Protein AF-A0A4D8Q760-F1 (afdb_monomer_lite)

Secondary structure (DSSP, 8-state):
------TT-GGGGHHHHT--HHHHHHHHHHH-HHHHHHHHHHHHTT--HHHHHHHTT-----PPPS-------S--------------------------

Foldseek 3Di:
DDPPPPPPPVVVCPVVVPDDPVRVLVVVQVPDPVLVVLCVVCVVVVHPPCVSQVVSVHDDPPPPPPPPDPPPDPPPPDDDDDDDDDDDDDDDDDDDDDDD

Radius of gyration: 31.52 Å; chains: 1; bounding box: 36×85×73 Å

Sequence (100 aa):
MTNTRDWRSAAVYADAASLPVAGWAWEFLRRNPEYRAATRAAAQRSADHGAVGRRWGLSFRRGSGSLRPRHGDLLDTGPAAGPGAAGPGFHAADPRDSGR

Organism: Azospirillum brasilense (NCBI:txid192)

pLDDT: mean 70.37, std 20.53, range [35.97, 95.44]

Structure (mmCIF, N/CA/C/O backbone):
data_AF-A0A4D8Q760-F1
#
_entry.id   AF-A0A4D8Q760-F1
#
loop_
_atom_site.group_PDB
_atom_site.id
_atom_site.type_symbol
_atom_site.label_atom_id
_atom_site.label_alt_id
_atom_site.label_comp_id
_atom_site.label_asym_id
_atom_site.label_entity_id
_atom_site.label_seq_id
_atom_site.pdbx_PDB_ins_code
_atom_site.Cartn_x
_atom_site.Cartn_y
_atom_site.Cartn_z
_atom_site.occupancy
_atom_site.B_iso_or_equiv
_atom_site.auth_seq_id
_atom_site.auth_comp_id
_atom_site.auth_asym_id
_atom_site.auth_atom_id
_atom_site.pdbx_PDB_model_num
ATOM 1 N N . MET A 1 1 ? 14.428 18.698 30.743 1.00 42.38 1 MET A N 1
ATOM 2 C CA . MET A 1 1 ? 13.054 18.155 30.828 1.00 42.38 1 MET A CA 1
ATOM 3 C C . MET A 1 1 ? 12.803 17.333 29.572 1.00 42.38 1 MET A C 1
ATOM 5 O O . MET A 1 1 ? 12.640 17.907 28.504 1.00 42.38 1 MET A O 1
ATOM 9 N N . THR A 1 2 ? 12.902 16.006 29.649 1.00 59.62 2 THR A N 1
ATOM 10 C CA . THR A 1 2 ? 12.705 15.122 28.491 1.00 59.62 2 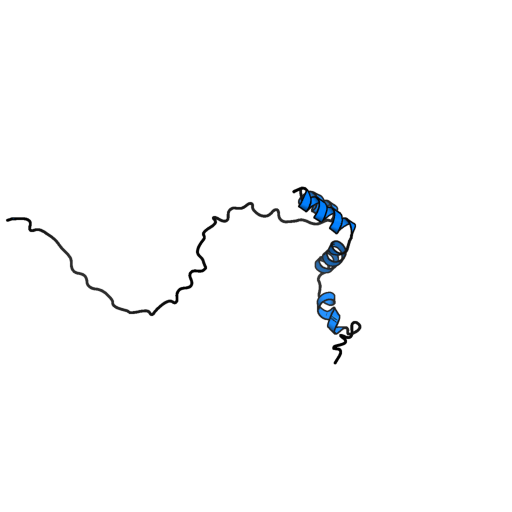THR A CA 1
ATOM 11 C C . THR A 1 2 ? 11.214 14.994 28.208 1.00 59.62 2 THR A C 1
ATOM 13 O O . THR A 1 2 ? 10.469 14.423 29.000 1.00 59.62 2 THR A O 1
ATOM 16 N N . ASN A 1 3 ? 10.774 15.573 27.091 1.00 65.75 3 ASN A N 1
ATOM 17 C CA . ASN A 1 3 ? 9.428 15.414 26.549 1.00 65.75 3 ASN A CA 1
ATOM 18 C C . ASN A 1 3 ? 9.300 13.984 25.991 1.00 65.75 3 ASN A C 1
ATOM 20 O O . ASN A 1 3 ? 9.430 13.745 24.791 1.00 65.75 3 ASN A O 1
ATOM 24 N N . THR A 1 4 ? 9.185 13.006 26.891 1.00 75.12 4 THR A N 1
ATOM 25 C CA . THR A 1 4 ? 9.059 11.595 26.530 1.00 75.12 4 THR A CA 1
ATOM 26 C C . THR A 1 4 ? 7.639 11.375 26.034 1.00 75.12 4 THR A C 1
ATOM 28 O O . THR A 1 4 ? 6.710 11.211 26.821 1.00 75.12 4 THR A O 1
ATOM 31 N N . ARG A 1 5 ? 7.456 11.431 24.714 1.00 75.75 5 ARG A N 1
ATOM 32 C CA . ARG A 1 5 ? 6.177 11.112 24.077 1.00 75.75 5 ARG A CA 1
ATOM 33 C C . ARG A 1 5 ? 5.844 9.655 24.395 1.00 75.75 5 ARG A C 1
ATOM 35 O O . ARG A 1 5 ? 6.595 8.759 24.006 1.00 75.75 5 ARG A O 1
ATOM 42 N N . ASP A 1 6 ? 4.754 9.422 25.118 1.00 83.69 6 ASP A N 1
ATOM 43 C CA . ASP A 1 6 ? 4.300 8.067 25.419 1.00 83.69 6 ASP A CA 1
ATOM 44 C C . ASP A 1 6 ? 3.794 7.400 24.136 1.00 83.69 6 ASP A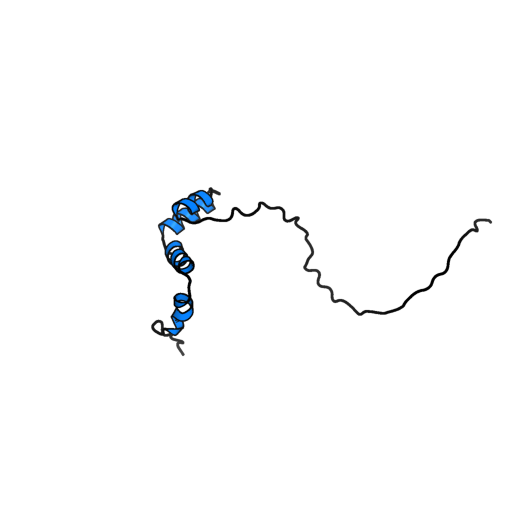 C 1
ATOM 46 O O . ASP A 1 6 ? 2.676 7.632 23.681 1.00 83.69 6 ASP A O 1
ATOM 50 N N . TRP A 1 7 ? 4.646 6.574 23.536 1.00 86.25 7 TRP A N 1
ATOM 51 C CA . TRP A 1 7 ? 4.364 5.852 22.298 1.00 86.25 7 TRP A CA 1
ATOM 52 C C . TRP A 1 7 ? 3.262 4.795 22.446 1.00 86.25 7 TRP A C 1
ATOM 54 O O . TRP A 1 7 ? 2.814 4.265 21.429 1.00 86.25 7 TRP A O 1
ATOM 64 N N . ARG A 1 8 ? 2.836 4.470 23.677 1.00 84.31 8 ARG A N 1
ATOM 65 C CA . ARG A 1 8 ? 1.697 3.579 23.943 1.00 84.31 8 ARG A CA 1
ATOM 66 C C . ARG A 1 8 ? 0.371 4.319 24.059 1.00 84.31 8 ARG A C 1
ATOM 68 O O . ARG A 1 8 ? -0.674 3.671 24.055 1.00 84.31 8 ARG A O 1
ATOM 75 N N . SER A 1 9 ? 0.389 5.646 24.144 1.00 87.50 9 SER A N 1
ATOM 76 C CA . SER A 1 9 ? -0.841 6.424 24.187 1.00 87.50 9 S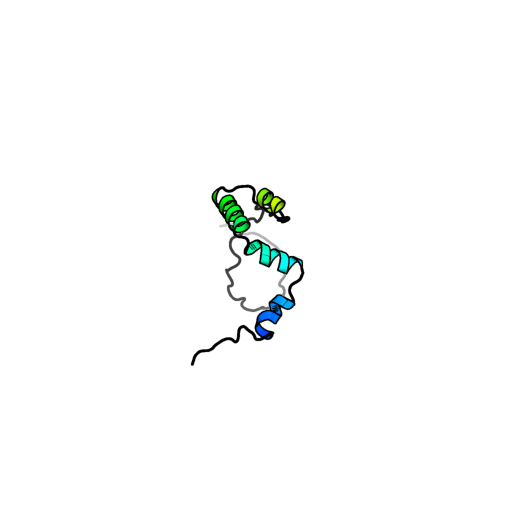ER A CA 1
ATOM 77 C C . SER A 1 9 ? -1.626 6.235 22.890 1.00 87.50 9 SER A C 1
ATOM 79 O O . SER A 1 9 ? -1.126 6.507 21.799 1.00 87.50 9 SER A O 1
ATOM 81 N N . ALA A 1 10 ? -2.884 5.804 23.006 1.00 85.06 10 ALA A N 1
ATOM 82 C CA . ALA A 1 10 ? -3.773 5.620 21.859 1.00 85.06 10 ALA A CA 1
ATOM 83 C C . ALA A 1 10 ? -3.948 6.916 21.047 1.00 85.06 10 ALA A C 1
ATOM 85 O O . ALA A 1 10 ? -4.083 6.866 19.826 1.00 85.06 10 ALA A O 1
ATOM 86 N N . ALA A 1 11 ? -3.858 8.078 21.705 1.00 86.69 11 ALA A N 1
ATOM 87 C CA . ALA A 1 11 ? -3.920 9.385 21.055 1.00 86.69 11 ALA A CA 1
ATOM 88 C C . ALA A 1 11 ? -2.801 9.589 20.017 1.00 86.69 11 ALA A C 1
ATOM 90 O O . ALA A 1 11 ? -2.990 10.324 19.054 1.00 86.69 11 ALA A O 1
ATOM 91 N N . VAL A 1 12 ? -1.659 8.906 20.164 1.00 86.94 12 VAL A N 1
ATOM 92 C CA . VAL A 1 12 ? -0.548 8.958 19.197 1.00 86.94 12 VAL A CA 1
ATOM 93 C C . VAL A 1 12 ? -0.899 8.252 17.882 1.00 86.94 12 VAL A C 1
ATOM 95 O O . VAL A 1 12 ? -0.323 8.576 16.848 1.00 86.94 12 VAL A O 1
ATOM 98 N N . TYR A 1 13 ? -1.866 7.330 17.896 1.00 85.25 13 TYR A N 1
ATOM 99 C CA . TYR A 1 13 ? -2.305 6.575 16.718 1.00 85.25 13 TYR A CA 1
ATOM 100 C C . TYR A 1 13 ? -3.695 6.972 16.217 1.00 85.25 13 TYR A C 1
ATOM 102 O O . TYR A 1 13 ? -4.201 6.313 15.310 1.00 85.25 13 TYR A O 1
ATOM 110 N N . ALA A 1 14 ? -4.315 8.022 16.767 1.00 89.25 14 ALA A N 1
ATOM 111 C CA . ALA A 1 14 ? -5.657 8.449 16.366 1.00 89.25 14 ALA A CA 1
ATOM 112 C C . ALA A 1 14 ? -5.754 8.679 14.845 1.00 89.25 14 ALA A C 1
ATOM 114 O O . ALA A 1 14 ? -6.668 8.170 14.195 1.00 89.25 14 ALA A O 1
ATOM 115 N N . ASP A 1 15 ? -4.743 9.331 14.265 1.00 84.00 15 ASP A N 1
ATOM 116 C CA . ASP A 1 15 ? -4.667 9.577 12.823 1.00 84.00 15 ASP A CA 1
ATOM 117 C C . ASP A 1 15 ? -4.588 8.267 12.030 1.00 84.00 15 ASP A C 1
ATOM 119 O O . ASP A 1 15 ? -5.305 8.084 11.048 1.00 84.00 15 ASP A O 1
ATOM 123 N N . ALA A 1 16 ? -3.765 7.318 12.485 1.00 85.19 16 ALA A N 1
ATOM 124 C CA . ALA A 1 16 ? -3.610 6.023 11.831 1.00 85.19 16 ALA A CA 1
ATOM 125 C C . ALA A 1 16 ? -4.896 5.187 11.910 1.00 85.19 16 ALA A C 1
ATOM 127 O O . ALA A 1 16 ? -5.297 4.578 10.922 1.00 85.19 16 ALA A O 1
ATOM 128 N N . ALA A 1 17 ? -5.578 5.200 13.056 1.00 86.75 17 ALA A N 1
ATOM 129 C CA . ALA A 1 17 ? -6.850 4.509 13.241 1.00 86.75 17 ALA A CA 1
ATOM 130 C C . ALA A 1 17 ? -7.953 5.051 12.316 1.00 86.75 17 ALA A C 1
ATOM 132 O O . ALA A 1 17 ? -8.832 4.298 11.906 1.00 86.75 17 ALA A O 1
ATOM 133 N N . SER A 1 18 ? -7.883 6.334 11.951 1.00 90.81 18 SER A N 1
ATOM 134 C CA . SER A 1 18 ? -8.832 6.976 11.034 1.00 90.81 18 SER A CA 1
ATOM 135 C C . SER A 1 18 ? -8.541 6.734 9.546 1.00 90.81 18 SER A C 1
ATOM 137 O O . SER A 1 18 ? -9.344 7.116 8.692 1.00 90.81 18 SER A O 1
ATOM 139 N N . LEU A 1 19 ? -7.404 6.111 9.204 1.00 90.94 19 LEU A N 1
ATOM 140 C CA . LEU A 1 19 ? -7.023 5.913 7.809 1.00 90.94 19 LEU A CA 1
ATOM 141 C C . LEU A 1 19 ? -7.988 4.956 7.091 1.00 90.94 19 LEU A C 1
ATOM 143 O O . LEU A 1 19 ? -8.285 3.870 7.597 1.00 90.94 19 LEU A O 1
ATOM 147 N N . PRO A 1 20 ? -8.407 5.286 5.856 1.00 92.75 20 PRO A N 1
ATOM 148 C CA . PRO A 1 20 ? -9.141 4.347 5.021 1.00 92.75 20 PRO A CA 1
ATOM 149 C C . PRO A 1 20 ? -8.254 3.151 4.648 1.00 92.75 20 PRO A C 1
ATOM 151 O O . PRO A 1 20 ? -7.024 3.235 4.665 1.00 92.75 20 PRO A O 1
ATOM 154 N N . VAL A 1 21 ? -8.871 2.053 4.203 1.00 90.94 21 VAL A N 1
ATOM 155 C CA . VAL A 1 21 ? -8.163 0.831 3.764 1.00 90.94 21 VAL A CA 1
ATOM 156 C C . VAL A 1 21 ? -7.084 1.130 2.716 1.00 90.94 21 VAL A C 1
ATOM 158 O O . VAL A 1 21 ? -5.981 0.596 2.790 1.00 90.94 21 VAL A O 1
ATOM 161 N N . ALA A 1 22 ? -7.359 2.038 1.775 1.00 88.56 22 ALA A N 1
ATOM 162 C CA . ALA A 1 22 ? -6.372 2.475 0.786 1.00 88.56 22 ALA A CA 1
ATOM 163 C C . ALA A 1 22 ? -5.161 3.187 1.423 1.00 88.56 22 ALA A C 1
ATOM 165 O O . ALA A 1 22 ? -4.032 3.017 0.964 1.00 88.56 22 ALA A O 1
ATOM 166 N N . GLY A 1 23 ? -5.383 3.947 2.501 1.00 90.88 23 GLY A N 1
ATOM 167 C CA . GLY A 1 23 ? -4.325 4.585 3.283 1.00 90.88 23 GLY A CA 1
ATOM 168 C C . GLY A 1 23 ? -3.431 3.552 3.965 1.00 90.88 23 GLY A C 1
ATOM 169 O O . GLY A 1 23 ? -2.210 3.639 3.864 1.00 90.88 23 GLY A O 1
ATOM 170 N N . TRP A 1 24 ? -4.025 2.515 4.558 1.00 93.69 24 TRP A N 1
ATOM 171 C CA . TRP A 1 24 ? -3.272 1.389 5.114 1.00 93.69 24 TRP A CA 1
ATOM 172 C C . TRP A 1 24 ? -2.484 0.624 4.051 1.00 93.69 24 TRP A C 1
ATOM 174 O O . TRP A 1 24 ? -1.291 0.382 4.231 1.00 93.69 24 TRP A O 1
ATOM 184 N N . ALA A 1 25 ? -3.107 0.297 2.918 1.00 92.38 25 ALA A N 1
ATOM 185 C CA . ALA A 1 25 ? -2.434 -0.372 1.807 1.00 92.38 25 ALA A CA 1
ATOM 186 C C . ALA A 1 25 ? -1.207 0.424 1.326 1.00 92.38 25 ALA A C 1
ATOM 188 O O . ALA A 1 25 ? -0.130 -0.141 1.125 1.00 92.38 25 ALA A O 1
ATOM 189 N N . TRP A 1 26 ? -1.338 1.750 1.221 1.00 91.62 26 TRP A N 1
ATOM 190 C CA . TRP A 1 26 ? -0.221 2.634 0.897 1.00 91.62 26 TRP A CA 1
ATOM 191 C C . TRP A 1 26 ? 0.879 2.628 1.969 1.00 91.62 26 TRP A C 1
ATOM 193 O O . TRP A 1 26 ? 2.070 2.610 1.647 1.00 91.62 26 TRP A O 1
ATOM 203 N N . GLU A 1 27 ? 0.494 2.600 3.242 1.00 94.94 27 GLU A N 1
ATOM 204 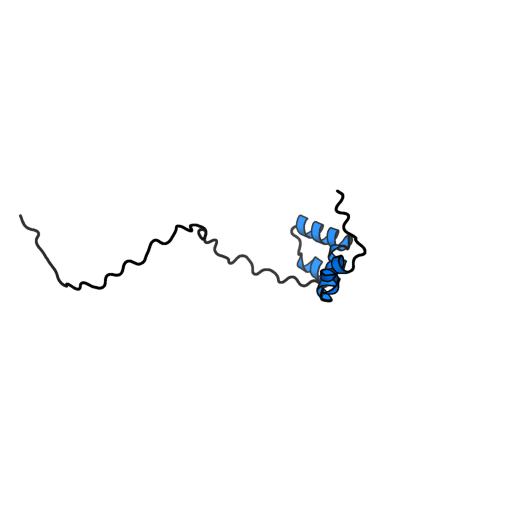C CA . GLU A 1 27 ? 1.409 2.611 4.382 1.00 94.94 27 GLU A CA 1
ATOM 205 C C . GLU A 1 27 ? 2.293 1.354 4.443 1.00 94.94 27 GLU A C 1
ATOM 207 O O . GLU A 1 27 ? 3.498 1.452 4.720 1.00 94.94 27 GLU A O 1
ATOM 212 N N . PHE A 1 28 ? 1.719 0.192 4.115 1.00 91.88 28 PHE A N 1
ATOM 213 C CA . PHE A 1 28 ? 2.455 -1.061 3.932 1.00 91.88 28 PHE A CA 1
ATOM 214 C C . PHE A 1 28 ? 3.349 -1.011 2.694 1.00 91.88 28 PHE A C 1
ATOM 216 O O . PHE A 1 28 ? 4.535 -1.345 2.765 1.00 91.88 28 PHE A O 1
ATOM 223 N N . LEU A 1 29 ? 2.816 -0.537 1.568 1.00 93.56 29 LEU A N 1
ATOM 224 C CA . LEU A 1 29 ? 3.547 -0.507 0.309 1.00 93.56 29 LEU A CA 1
ATOM 225 C C . LEU A 1 29 ? 4.800 0.375 0.386 1.00 93.56 29 LEU A C 1
ATOM 227 O O . LEU A 1 29 ? 5.884 -0.056 -0.005 1.00 93.56 29 LEU A O 1
ATOM 231 N N . ARG A 1 30 ? 4.707 1.578 0.967 1.00 91.88 30 ARG A N 1
ATOM 232 C CA . ARG A 1 30 ? 5.858 2.496 1.076 1.00 91.88 30 ARG A CA 1
ATOM 233 C C . ARG A 1 30 ? 6.965 2.006 2.019 1.00 91.88 30 ARG A C 1
ATOM 235 O O . ARG A 1 30 ? 8.102 2.487 1.928 1.00 91.88 30 ARG A O 1
ATOM 242 N N . ARG A 1 31 ? 6.645 1.078 2.930 1.00 94.81 31 ARG A N 1
ATOM 243 C CA . ARG A 1 31 ? 7.608 0.402 3.819 1.00 94.81 31 ARG A CA 1
ATOM 244 C C . ARG A 1 31 ? 8.235 -0.836 3.190 1.00 94.81 31 ARG A C 1
ATOM 246 O O . ARG A 1 31 ? 9.291 -1.254 3.654 1.00 94.81 31 ARG A O 1
ATOM 253 N N . ASN A 1 32 ? 7.641 -1.390 2.135 1.00 95.44 32 ASN A N 1
ATOM 254 C CA . ASN A 1 32 ? 8.180 -2.561 1.463 1.00 95.44 32 ASN A CA 1
ATOM 255 C C . ASN A 1 32 ? 9.536 -2.221 0.787 1.00 95.44 32 ASN A C 1
ATOM 257 O O . ASN A 1 32 ? 9.603 -1.302 -0.040 1.00 95.44 32 ASN A O 1
ATOM 261 N N . PRO A 1 33 ? 10.632 -2.930 1.122 1.00 95.31 33 PRO A N 1
ATOM 262 C CA . PRO A 1 33 ? 11.959 -2.636 0.585 1.00 95.31 33 PRO A CA 1
ATOM 263 C C . PRO A 1 33 ? 12.058 -2.878 -0.927 1.00 95.31 33 PRO A C 1
ATOM 265 O O . PRO A 1 33 ? 12.720 -2.102 -1.619 1.00 95.31 33 PRO A O 1
ATOM 268 N N . GLU A 1 34 ? 11.362 -3.884 -1.460 1.00 95.12 34 GLU A N 1
ATOM 269 C CA . GLU A 1 34 ? 11.329 -4.170 -2.896 1.00 95.12 34 GLU A CA 1
ATOM 270 C C . GLU A 1 34 ? 10.607 -3.065 -3.665 1.00 95.12 34 GLU A C 1
ATOM 272 O O . GLU A 1 34 ? 11.085 -2.621 -4.709 1.00 95.12 34 GLU A O 1
ATOM 277 N N . TYR A 1 35 ? 9.488 -2.568 -3.131 1.00 92.88 35 TYR A N 1
ATOM 278 C CA . TYR A 1 35 ? 8.767 -1.443 -3.729 1.00 92.88 35 TYR A CA 1
ATOM 279 C C . TYR A 1 35 ? 9.651 -0.193 -3.793 1.00 92.88 35 TYR A C 1
ATOM 281 O O . TYR A 1 35 ? 9.732 0.478 -4.828 1.00 92.88 35 TYR A O 1
ATOM 289 N N . ARG A 1 36 ? 10.373 0.097 -2.702 1.00 93.19 36 ARG A N 1
ATOM 290 C CA . ARG A 1 36 ? 11.313 1.225 -2.628 1.00 93.19 36 ARG A CA 1
ATOM 291 C C . ARG A 1 36 ? 12.454 1.070 -3.630 1.00 93.19 36 ARG A C 1
ATOM 293 O O . ARG A 1 36 ? 12.806 2.042 -4.297 1.00 93.19 36 ARG A O 1
ATOM 300 N N . ALA A 1 37 ? 13.022 -0.130 -3.749 1.00 92.69 37 ALA A N 1
ATOM 301 C CA . ALA A 1 37 ? 14.084 -0.418 -4.706 1.00 92.69 37 ALA A CA 1
ATOM 302 C C . ALA A 1 37 ? 13.592 -0.263 -6.152 1.00 92.69 37 ALA A C 1
ATOM 304 O O . ALA A 1 37 ? 14.217 0.456 -6.929 1.00 92.69 37 ALA A O 1
ATOM 305 N N . ALA A 1 38 ? 12.440 -0.850 -6.491 1.00 90.25 38 ALA A N 1
ATOM 306 C CA . ALA A 1 38 ? 11.845 -0.768 -7.822 1.00 90.25 38 ALA A CA 1
ATOM 307 C C . ALA A 1 38 ? 11.511 0.677 -8.220 1.00 90.25 38 ALA A C 1
ATOM 309 O O . ALA A 1 38 ? 11.849 1.108 -9.320 1.00 90.25 38 ALA A O 1
ATOM 310 N N . THR A 1 39 ? 10.914 1.452 -7.310 1.00 87.62 39 THR A N 1
ATOM 311 C CA . THR A 1 39 ? 10.562 2.859 -7.558 1.00 87.62 39 THR A CA 1
ATOM 312 C C . THR A 1 39 ? 11.805 3.726 -7.741 1.00 87.62 39 THR A C 1
ATOM 314 O O . THR A 1 39 ? 11.864 4.527 -8.672 1.00 87.62 39 THR A O 1
ATOM 317 N N . ARG A 1 40 ? 12.832 3.543 -6.899 1.00 89.88 40 ARG A N 1
ATOM 318 C CA . ARG A 1 40 ? 14.103 4.268 -7.023 1.00 89.88 40 ARG A CA 1
ATOM 319 C C . ARG A 1 40 ? 14.811 3.929 -8.334 1.00 89.88 40 ARG A C 1
ATOM 321 O O . ARG A 1 40 ? 15.298 4.822 -9.017 1.00 89.88 40 ARG A O 1
ATOM 328 N N . ALA A 1 41 ? 14.836 2.652 -8.695 1.00 88.69 41 ALA A N 1
ATOM 329 C CA . ALA A 1 41 ? 15.452 2.183 -9.923 1.00 88.69 41 ALA A CA 1
ATOM 330 C C . ALA A 1 41 ? 14.701 2.685 -11.172 1.00 88.69 41 ALA A C 1
ATOM 332 O O . ALA A 1 41 ? 15.333 3.007 -12.176 1.00 88.69 41 ALA A O 1
ATOM 333 N N . ALA A 1 42 ? 13.370 2.802 -11.108 1.00 86.44 42 ALA A N 1
ATOM 334 C CA . ALA A 1 42 ? 12.576 3.406 -12.175 1.00 86.44 42 ALA A CA 1
ATOM 335 C C . ALA A 1 42 ? 12.829 4.912 -12.313 1.00 86.44 42 ALA A C 1
ATOM 337 O O . ALA A 1 42 ? 13.037 5.377 -13.429 1.00 86.44 42 ALA A O 1
ATOM 338 N N . ALA A 1 43 ? 12.913 5.641 -11.194 1.00 83.94 43 ALA A N 1
ATOM 339 C CA . ALA A 1 43 ? 13.240 7.067 -11.196 1.00 83.94 43 ALA A CA 1
ATOM 340 C C . ALA A 1 43 ? 14.636 7.347 -11.781 1.00 83.94 43 ALA A C 1
ATOM 342 O O . ALA A 1 43 ? 14.799 8.270 -12.569 1.00 83.94 43 ALA A O 1
ATOM 343 N N . GLN A 1 44 ? 15.638 6.527 -11.439 1.00 86.44 44 GLN A N 1
ATOM 344 C CA . GLN A 1 44 ? 17.009 6.671 -11.952 1.00 86.44 44 GLN A CA 1
ATOM 345 C C . GLN A 1 44 ? 17.126 6.393 -13.453 1.00 86.44 44 GLN A C 1
ATOM 347 O O . GLN A 1 44 ? 17.968 6.980 -14.122 1.00 86.44 44 GLN A O 1
ATOM 352 N N . ARG A 1 45 ? 16.308 5.477 -13.980 1.00 82.50 45 ARG A N 1
ATOM 353 C CA . ARG A 1 45 ? 16.345 5.076 -15.393 1.00 82.50 45 ARG A CA 1
ATOM 354 C C . ARG A 1 45 ? 15.365 5.851 -16.273 1.00 82.50 45 ARG A C 1
ATOM 356 O O . ARG A 1 45 ? 15.224 5.492 -17.437 1.00 82.50 45 ARG A O 1
ATOM 363 N N . SER A 1 46 ? 14.647 6.838 -15.726 1.00 76.06 46 SER A N 1
ATOM 364 C CA . SER A 1 46 ? 13.489 7.465 -16.388 1.00 76.06 46 SER A CA 1
ATOM 365 C C . SER A 1 46 ? 12.527 6.419 -16.973 1.00 76.06 46 SER A C 1
ATOM 367 O O . SER A 1 46 ? 11.970 6.591 -18.056 1.00 76.06 46 SER A O 1
ATOM 369 N N . ALA A 1 47 ? 12.390 5.284 -16.282 1.00 71.94 47 ALA A N 1
ATOM 370 C CA . ALA A 1 47 ? 11.615 4.148 -16.753 1.00 71.94 47 ALA A CA 1
ATOM 371 C C . ALA A 1 47 ? 10.113 4.378 -16.530 1.00 71.94 47 ALA A C 1
ATOM 373 O O . ALA A 1 47 ? 9.708 5.239 -15.747 1.00 71.94 47 ALA A O 1
ATOM 374 N N . ASP A 1 48 ? 9.277 3.567 -17.185 1.00 78.00 48 ASP A N 1
ATOM 375 C CA . ASP A 1 48 ? 7.821 3.630 -17.031 1.00 78.00 48 ASP A CA 1
ATOM 376 C C . ASP A 1 48 ? 7.402 3.336 -15.576 1.00 78.00 48 ASP A C 1
ATOM 378 O O . ASP A 1 48 ? 7.269 2.184 -15.149 1.00 78.00 48 ASP A O 1
ATOM 382 N N . HIS A 1 49 ? 7.150 4.399 -14.810 1.00 79.00 49 HIS A N 1
ATOM 383 C CA . HIS A 1 49 ? 6.570 4.327 -13.468 1.00 79.00 49 HIS A CA 1
ATOM 384 C C . HIS A 1 49 ? 5.200 3.633 -13.465 1.00 79.00 49 HIS A C 1
ATOM 386 O O . HIS A 1 49 ? 4.815 3.051 -12.451 1.00 79.00 49 HIS A O 1
ATOM 392 N N . GLY A 1 50 ? 4.481 3.637 -14.591 1.00 81.56 50 GLY A N 1
ATOM 393 C CA . GLY A 1 50 ? 3.242 2.892 -14.769 1.00 81.56 50 GLY A CA 1
ATOM 394 C C . GLY A 1 50 ? 3.455 1.379 -14.734 1.00 81.56 50 GLY A C 1
ATOM 395 O O . GLY A 1 50 ? 2.649 0.676 -14.131 1.00 81.56 50 GLY A O 1
ATOM 396 N N . ALA A 1 51 ? 4.546 0.863 -15.306 1.00 82.75 51 ALA A N 1
ATOM 397 C CA . ALA A 1 51 ? 4.881 -0.562 -15.246 1.00 82.75 51 ALA A CA 1
ATOM 398 C C . ALA A 1 51 ? 5.197 -1.018 -13.817 1.00 82.75 51 ALA A C 1
ATOM 400 O O . ALA A 1 51 ? 4.705 -2.060 -13.379 1.00 82.75 51 ALA A O 1
ATOM 401 N N . VAL A 1 52 ? 5.947 -0.205 -13.065 1.00 85.00 52 VAL A N 1
ATOM 402 C CA . VAL A 1 52 ? 6.166 -0.449 -11.631 1.00 85.00 52 VAL A CA 1
ATOM 403 C C . VAL A 1 52 ? 4.839 -0.378 -10.882 1.00 85.00 52 VAL A C 1
ATOM 405 O O . VAL A 1 52 ? 4.535 -1.284 -10.115 1.00 85.00 52 VAL A O 1
ATOM 408 N N . GLY A 1 53 ? 4.015 0.637 -11.149 1.00 87.12 53 GLY A N 1
ATOM 409 C CA . GLY A 1 53 ? 2.705 0.791 -10.522 1.00 87.12 53 GLY A CA 1
ATOM 410 C C . GLY A 1 53 ? 1.807 -0.432 -10.708 1.00 87.12 53 GLY A C 1
ATOM 411 O O . GLY A 1 53 ? 1.332 -0.982 -9.718 1.00 87.12 53 GLY A O 1
ATOM 412 N N . ARG A 1 54 ? 1.662 -0.931 -11.944 1.00 88.38 54 ARG A N 1
ATOM 413 C CA . ARG A 1 54 ? 0.836 -2.110 -12.262 1.00 88.38 54 ARG A CA 1
ATOM 414 C C . ARG A 1 54 ? 1.244 -3.354 -11.472 1.00 88.38 54 ARG A C 1
ATOM 416 O O . ARG A 1 54 ? 0.368 -4.045 -10.964 1.00 88.38 54 ARG A O 1
ATOM 423 N N . ARG A 1 55 ? 2.550 -3.609 -11.303 1.00 90.00 55 ARG A N 1
ATOM 424 C CA . ARG A 1 55 ? 3.048 -4.736 -10.484 1.00 90.00 55 ARG A CA 1
ATOM 425 C C . ARG A 1 55 ? 2.558 -4.659 -9.035 1.00 90.00 55 ARG A C 1
ATOM 427 O O . ARG A 1 55 ? 2.352 -5.688 -8.405 1.00 90.00 55 ARG A O 1
ATOM 434 N N . TRP A 1 56 ? 2.400 -3.449 -8.508 1.00 89.56 56 TRP A N 1
ATOM 435 C CA . TRP A 1 56 ? 2.012 -3.192 -7.121 1.00 89.56 56 TRP A CA 1
ATOM 436 C C . TRP A 1 56 ? 0.536 -2.789 -6.967 1.00 89.56 56 TRP A C 1
ATOM 438 O O . TRP A 1 56 ? 0.146 -2.313 -5.905 1.00 89.56 56 TRP A O 1
ATOM 448 N N . GLY A 1 57 ? -0.285 -2.951 -8.013 1.00 88.62 57 GLY A N 1
ATOM 449 C CA . GLY A 1 57 ? -1.704 -2.572 -7.997 1.00 88.62 57 GLY A CA 1
ATOM 450 C C . GLY A 1 57 ? -1.961 -1.059 -7.968 1.00 88.62 57 GLY A C 1
ATOM 451 O O . GLY A 1 57 ? -3.081 -0.627 -7.710 1.00 88.62 57 GLY A O 1
ATOM 452 N N . LEU A 1 58 ? -0.943 -0.235 -8.232 1.00 87.75 58 LEU A N 1
ATOM 453 C CA . LEU A 1 58 ? -1.063 1.218 -8.281 1.00 87.75 58 LEU A CA 1
ATOM 454 C C . LEU A 1 58 ? -1.424 1.690 -9.687 1.00 87.75 58 LEU A C 1
ATOM 456 O O . LEU A 1 58 ? -0.763 1.355 -10.672 1.00 87.75 58 LEU A O 1
ATOM 460 N N . SER A 1 59 ? -2.421 2.565 -9.754 1.00 81.00 59 SER A N 1
ATOM 461 C CA . SER A 1 59 ? -2.766 3.304 -10.965 1.00 81.00 59 SER A CA 1
ATOM 462 C C . SER A 1 59 ? -2.425 4.773 -10.768 1.00 81.00 59 SER A C 1
ATOM 464 O O . SER A 1 59 ? -3.160 5.519 -10.124 1.00 81.00 59 SER A O 1
ATOM 466 N N . PHE A 1 60 ? -1.295 5.202 -11.323 1.00 73.69 60 PHE A N 1
ATOM 467 C CA . PHE A 1 60 ? -0.988 6.622 -11.411 1.00 73.69 60 PHE A CA 1
ATOM 468 C C . PHE A 1 60 ? -1.804 7.206 -12.557 1.00 73.69 60 PHE A C 1
ATOM 470 O O . PHE A 1 60 ? -1.725 6.716 -13.686 1.00 73.69 60 PHE A O 1
ATOM 477 N N . ARG A 1 61 ? -2.567 8.275 -12.304 1.00 71.56 61 ARG A N 1
ATOM 478 C CA . ARG A 1 61 ? -3.052 9.086 -13.420 1.00 71.56 61 ARG A CA 1
ATOM 479 C C . ARG A 1 61 ? -1.816 9.633 -14.117 1.00 71.56 61 ARG A C 1
ATOM 481 O O . ARG A 1 61 ? -1.095 10.437 -13.531 1.00 71.56 61 ARG A O 1
ATOM 488 N N . ARG A 1 62 ? -1.545 9.137 -15.330 1.00 59.28 62 ARG A N 1
ATOM 489 C CA . ARG A 1 62 ? -0.518 9.678 -16.220 1.00 59.28 62 ARG A CA 1
ATOM 490 C C . ARG A 1 62 ? -0.788 11.174 -16.271 1.00 59.28 62 ARG A C 1
ATOM 492 O O . ARG A 1 62 ? -1.854 11.568 -16.739 1.00 59.28 62 ARG A O 1
ATOM 499 N N . GLY A 1 63 ? 0.093 11.971 -15.665 1.00 54.75 63 GLY A N 1
ATOM 500 C CA . GLY A 1 63 ? -0.084 13.414 -15.629 1.00 54.75 63 GLY A CA 1
ATOM 501 C C . GLY A 1 63 ? -0.372 13.872 -17.050 1.00 54.75 63 GLY A C 1
ATOM 502 O O . GLY A 1 63 ? 0.321 13.448 -17.978 1.00 54.75 63 GLY A O 1
ATOM 503 N N . SER A 1 64 ? -1.435 14.657 -17.233 1.00 51.31 64 SER A N 1
ATOM 504 C CA . SER A 1 64 ? -1.602 15.427 -18.458 1.00 51.31 64 SER A CA 1
ATOM 505 C C . SER A 1 64 ? -0.257 16.088 -18.720 1.00 51.31 64 SER A C 1
ATOM 507 O O . SER A 1 64 ? 0.232 16.837 -17.866 1.00 51.31 64 SER A O 1
ATOM 509 N N . GLY A 1 65 ? 0.372 15.712 -19.834 1.00 51.84 65 GLY A N 1
ATOM 510 C CA . GLY A 1 65 ? 1.634 16.288 -20.258 1.00 51.84 65 GLY A CA 1
ATOM 511 C C . GLY A 1 65 ? 1.539 17.802 -20.165 1.00 51.84 65 GLY A C 1
ATOM 512 O O . GLY A 1 65 ? 0.470 18.377 -20.354 1.00 51.84 65 GLY A O 1
ATOM 513 N N . SER A 1 66 ? 2.653 18.417 -19.800 1.00 57.91 66 SER A N 1
ATOM 514 C CA . SER A 1 66 ? 2.901 19.851 -19.852 1.00 57.91 66 SER A CA 1
ATOM 515 C C . SER A 1 66 ? 2.112 20.573 -20.957 1.00 57.91 66 SER A C 1
ATOM 517 O O . SER A 1 66 ? 2.576 20.712 -22.082 1.00 57.91 66 SER A O 1
ATOM 519 N N . LEU A 1 67 ? 0.932 21.065 -20.598 1.00 51.56 67 LEU A N 1
ATOM 520 C CA . LEU A 1 67 ? 0.184 22.123 -21.272 1.00 51.56 67 LEU A CA 1
ATOM 521 C C . LEU A 1 67 ? -0.246 23.119 -20.193 1.00 51.56 67 LEU A C 1
ATOM 523 O O . LEU A 1 67 ? -1.387 23.553 -20.109 1.00 51.56 67 LEU A O 1
ATOM 527 N N . ARG A 1 68 ? 0.691 23.464 -19.307 1.00 53.38 68 ARG A N 1
ATOM 528 C CA . ARG A 1 68 ? 0.651 24.775 -18.675 1.00 53.38 68 ARG A CA 1
ATOM 529 C C . ARG A 1 68 ? 1.579 25.666 -19.488 1.00 53.38 68 ARG A C 1
ATOM 531 O O . ARG A 1 68 ? 2.788 25.424 -19.456 1.00 53.38 68 ARG A O 1
ATOM 538 N N . PRO A 1 69 ? 1.050 26.658 -20.226 1.00 49.22 69 PRO A N 1
ATOM 539 C CA . PRO A 1 69 ? 1.863 27.783 -20.645 1.00 49.22 69 PRO A CA 1
ATOM 540 C C . PRO A 1 69 ? 2.552 28.311 -19.389 1.00 49.22 69 PRO A C 1
ATOM 542 O O . PRO A 1 69 ? 1.898 28.560 -18.372 1.00 49.22 69 PRO A O 1
ATOM 545 N N . ARG A 1 70 ? 3.880 28.410 -19.426 1.00 51.66 70 ARG A N 1
ATOM 546 C CA . ARG A 1 70 ? 4.624 29.171 -18.429 1.00 51.66 70 ARG A CA 1
ATOM 547 C C . ARG A 1 70 ? 4.249 30.639 -18.620 1.00 51.66 70 ARG A C 1
ATOM 549 O O . ARG A 1 70 ? 4.950 31.357 -19.318 1.00 51.66 70 ARG A O 1
ATOM 556 N N . HIS A 1 71 ? 3.137 31.067 -18.037 1.00 50.56 71 HIS A N 1
ATOM 557 C CA . HIS A 1 71 ? 2.964 32.472 -17.715 1.00 50.56 71 HIS A CA 1
ATOM 558 C C . HIS A 1 71 ? 3.734 32.699 -16.416 1.00 50.56 71 HIS A C 1
ATOM 560 O O . HIS A 1 71 ? 3.293 32.310 -15.334 1.00 50.56 71 HIS A O 1
ATOM 566 N N . GLY A 1 72 ? 4.956 33.212 -16.570 1.00 56.59 72 GLY A N 1
ATOM 567 C CA . GLY A 1 72 ? 5.574 34.006 -15.519 1.00 56.59 72 GLY A CA 1
ATOM 568 C C . GLY A 1 72 ? 4.689 35.215 -15.205 1.00 56.59 72 GLY A C 1
ATOM 569 O O . GLY A 1 72 ? 3.874 35.618 -16.035 1.00 56.59 72 GLY A O 1
ATOM 570 N N . ASP A 1 73 ? 4.864 35.733 -13.995 1.00 58.19 73 ASP A N 1
ATOM 571 C CA . ASP A 1 73 ? 4.109 36.808 -13.343 1.00 58.19 73 ASP A CA 1
ATOM 572 C C . ASP A 1 73 ? 2.720 36.463 -12.806 1.00 58.19 73 ASP A C 1
ATOM 574 O O . ASP A 1 73 ? 1.681 36.855 -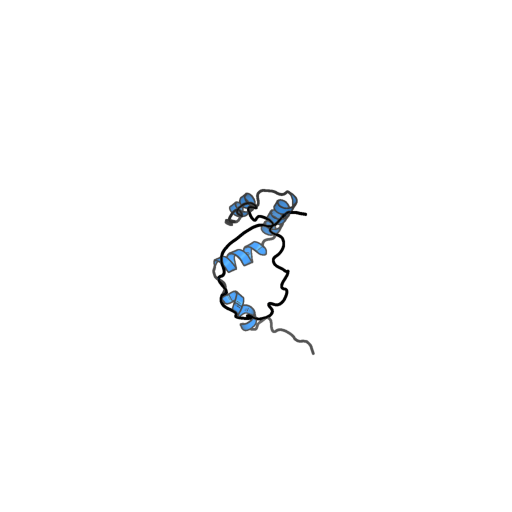13.327 1.00 58.19 73 ASP A O 1
ATOM 578 N N . LEU A 1 74 ? 2.723 35.802 -11.645 1.00 55.09 74 LEU A N 1
ATOM 579 C CA . LEU A 1 74 ? 1.656 35.944 -10.648 1.00 55.09 74 LEU A CA 1
ATOM 580 C C . LEU A 1 74 ? 2.239 36.170 -9.242 1.00 55.09 74 LEU A C 1
ATOM 582 O O . LEU A 1 74 ? 1.721 35.647 -8.263 1.00 55.09 74 LEU A O 1
ATOM 586 N N . LEU A 1 75 ? 3.347 36.909 -9.134 1.00 49.16 75 LEU A N 1
ATOM 587 C CA . LEU A 1 75 ? 3.874 37.400 -7.852 1.00 49.16 75 LEU A CA 1
ATOM 588 C C . LEU A 1 75 ? 4.422 38.832 -7.970 1.00 49.16 75 LEU A C 1
ATOM 590 O O . LEU A 1 75 ? 5.400 39.169 -7.313 1.00 49.16 75 LEU A O 1
ATOM 594 N N . ASP A 1 76 ? 3.770 39.679 -8.768 1.00 42.84 76 ASP A N 1
ATOM 595 C CA . ASP A 1 76 ? 3.844 41.128 -8.568 1.00 42.84 76 ASP A CA 1
ATOM 596 C C . ASP A 1 76 ? 2.552 41.578 -7.875 1.00 42.84 76 ASP A C 1
ATOM 598 O O . ASP A 1 76 ? 1.589 42.052 -8.475 1.00 42.84 76 ASP A O 1
ATOM 602 N N . THR A 1 77 ? 2.470 41.290 -6.577 1.00 46.62 77 THR A N 1
ATOM 603 C CA . THR A 1 77 ? 1.462 41.885 -5.699 1.00 46.62 77 THR A CA 1
ATOM 604 C C . THR A 1 77 ? 1.958 43.262 -5.272 1.00 46.62 77 THR A C 1
ATOM 606 O O . THR A 1 77 ? 2.495 43.421 -4.176 1.00 46.62 77 THR A O 1
ATOM 609 N N . GLY A 1 78 ? 1.782 44.255 -6.142 1.00 41.44 78 GLY A N 1
ATOM 610 C CA . GLY A 1 78 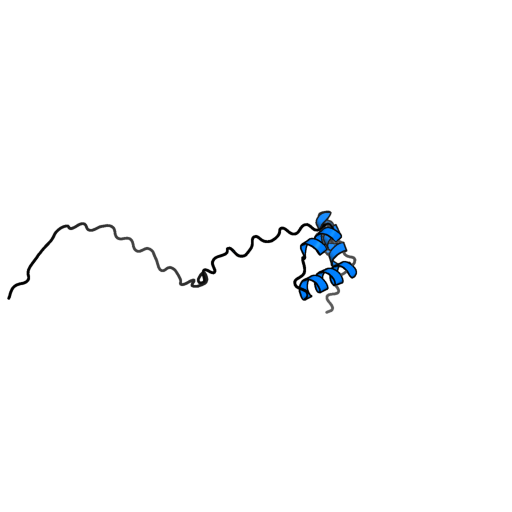? 1.783 45.668 -5.767 1.00 41.44 78 GLY A CA 1
ATOM 611 C C . GLY A 1 78 ? 0.412 46.063 -5.193 1.00 41.44 78 GLY A C 1
ATOM 612 O O . GLY A 1 78 ? -0.614 45.598 -5.698 1.00 41.44 78 GLY A O 1
ATOM 613 N N . PRO A 1 79 ? 0.340 46.875 -4.123 1.00 43.47 79 PRO A N 1
ATOM 614 C CA . PRO A 1 79 ? -0.922 47.182 -3.461 1.00 43.47 79 PRO A CA 1
ATOM 615 C C . PRO A 1 79 ? -1.820 48.076 -4.326 1.00 43.47 79 PRO A C 1
ATOM 617 O O . PRO A 1 79 ? -1.399 49.110 -4.841 1.00 43.47 79 PRO A O 1
ATOM 620 N N . ALA A 1 80 ? -3.092 47.685 -4.425 1.00 43.34 80 ALA A N 1
ATOM 621 C CA . ALA A 1 80 ? -4.162 48.473 -5.017 1.00 43.34 80 ALA A CA 1
ATOM 622 C C . ALA A 1 80 ? -4.418 49.745 -4.189 1.00 43.34 80 ALA A C 1
ATOM 624 O O . ALA A 1 80 ? -4.965 49.688 -3.087 1.00 43.34 80 ALA A O 1
ATOM 625 N N . ALA A 1 81 ? -4.048 50.903 -4.734 1.00 40.78 81 ALA A N 1
ATOM 626 C CA . ALA A 1 81 ? -4.500 52.198 -4.248 1.00 40.78 81 ALA A CA 1
ATOM 627 C C . ALA A 1 81 ? -5.867 52.531 -4.874 1.00 40.78 81 ALA A C 1
ATOM 629 O O . ALA A 1 81 ? -5.941 52.857 -6.051 1.00 40.78 81 ALA A O 1
ATOM 630 N N . GLY A 1 82 ? -6.922 52.408 -4.059 1.00 38.91 82 GLY A N 1
ATOM 631 C CA . GLY A 1 82 ? -8.082 53.312 -3.963 1.00 38.91 82 GLY A CA 1
ATOM 632 C C . GLY A 1 82 ? -8.963 53.608 -5.199 1.00 38.91 82 GLY A C 1
ATOM 633 O O . GLY A 1 82 ? -8.473 54.112 -6.205 1.00 38.91 82 GLY A O 1
ATOM 634 N N . PRO A 1 83 ? -10.300 53.446 -5.102 1.00 43.81 83 PRO A N 1
ATOM 635 C CA . PRO A 1 83 ? -11.236 53.854 -6.144 1.00 43.81 83 PRO A CA 1
ATOM 636 C C . PRO A 1 83 ? -11.553 55.355 -6.028 1.00 43.81 83 PRO A C 1
ATOM 638 O O . PRO A 1 83 ? -12.178 55.799 -5.067 1.00 43.81 83 PRO A O 1
ATOM 641 N N . GLY A 1 84 ? -11.139 56.139 -7.022 1.00 42.28 84 GLY A N 1
ATOM 642 C CA . GLY A 1 84 ? -11.558 57.528 -7.210 1.00 42.28 84 GLY A CA 1
ATOM 643 C C . GLY A 1 84 ? -12.600 57.610 -8.317 1.00 42.28 84 GLY A C 1
ATOM 644 O O . GLY A 1 84 ? -12.270 57.535 -9.496 1.00 42.28 84 GLY A O 1
ATOM 645 N N . ALA A 1 85 ? -13.863 57.727 -7.924 1.00 41.38 85 ALA A N 1
ATOM 646 C CA . ALA A 1 85 ? -14.981 57.982 -8.813 1.00 41.38 85 ALA A CA 1
ATOM 647 C C . ALA A 1 85 ? -14.849 59.351 -9.504 1.00 41.38 85 ALA A C 1
ATOM 649 O O . ALA A 1 85 ? -14.686 60.364 -8.830 1.00 41.38 85 ALA A O 1
ATOM 650 N N . ALA A 1 86 ? -15.026 59.389 -10.824 1.00 40.47 86 ALA A N 1
ATOM 651 C CA . ALA A 1 86 ? -15.576 60.545 -11.526 1.00 40.47 86 ALA A CA 1
ATOM 652 C C . ALA A 1 86 ? -16.172 60.079 -12.859 1.00 40.47 86 ALA A C 1
ATOM 654 O O . ALA A 1 86 ? -15.473 59.587 -13.742 1.00 40.47 86 ALA A O 1
ATOM 655 N N . GLY A 1 87 ? -17.496 60.191 -12.953 1.00 40.66 87 GLY A N 1
ATOM 656 C CA . GLY A 1 87 ? -18.252 60.067 -14.193 1.00 40.66 87 GLY A CA 1
ATOM 657 C C . GLY A 1 87 ? -18.051 61.274 -15.130 1.00 40.66 87 GLY A C 1
ATOM 658 O O . GLY A 1 87 ? -17.152 62.083 -14.920 1.00 40.66 87 GLY A O 1
ATOM 659 N N . PRO A 1 88 ? -18.875 61.390 -16.183 1.00 48.81 88 PRO A N 1
ATOM 660 C CA . PRO A 1 88 ? -18.396 61.524 -17.557 1.00 48.81 88 PRO A CA 1
ATOM 661 C C . PRO A 1 88 ? -18.416 62.960 -18.099 1.00 48.81 88 PRO A C 1
ATOM 663 O O . PRO A 1 88 ? -19.225 63.785 -17.685 1.00 48.81 88 PRO A O 1
ATOM 666 N N . GLY A 1 89 ? -17.588 63.219 -19.114 1.00 38.47 89 GLY A N 1
ATOM 667 C CA . GLY A 1 89 ? -17.645 64.422 -19.943 1.00 38.47 89 GLY A CA 1
ATOM 668 C C . GLY A 1 89 ? -17.591 64.059 -21.424 1.00 38.47 89 GLY A C 1
ATOM 669 O O . GLY A 1 89 ? -16.529 63.763 -21.960 1.00 38.47 89 GLY A O 1
ATOM 670 N N . PHE A 1 90 ? -18.755 64.064 -22.070 1.00 38.38 90 PHE A N 1
ATOM 671 C CA . PHE A 1 90 ? -18.897 64.113 -23.523 1.00 38.38 90 PHE A CA 1
ATOM 672 C C . PHE A 1 90 ? -18.514 65.522 -24.001 1.00 38.38 90 PHE A C 1
ATOM 674 O O . PHE A 1 90 ? -19.109 66.493 -23.539 1.00 38.38 90 PHE A O 1
ATOM 681 N N . HIS A 1 91 ? -17.613 65.640 -24.978 1.00 48.59 91 HIS A N 1
ATOM 682 C CA . HIS A 1 91 ? -17.763 66.658 -26.017 1.00 48.59 91 HIS A CA 1
ATOM 683 C C . HIS A 1 91 ? -17.115 66.200 -27.325 1.00 48.59 91 HIS A C 1
ATOM 685 O O . HIS A 1 91 ? -15.984 65.724 -27.360 1.00 48.59 91 HIS A O 1
ATOM 691 N N . ALA A 1 92 ? -17.911 66.302 -28.382 1.00 35.97 92 ALA A N 1
ATOM 692 C CA . ALA A 1 92 ? -17.632 65.897 -29.747 1.00 35.97 92 ALA A CA 1
ATOM 693 C C . ALA A 1 92 ? -16.965 67.015 -30.579 1.00 35.97 92 ALA A C 1
ATOM 695 O O . ALA A 1 92 ? -17.126 68.187 -30.243 1.00 35.97 92 ALA A O 1
ATOM 696 N N . ALA A 1 93 ? -16.359 66.580 -31.699 1.00 37.75 93 ALA A N 1
ATOM 697 C CA . ALA A 1 93 ? -15.988 67.275 -32.953 1.00 37.75 93 ALA A CA 1
ATOM 698 C C . ALA A 1 93 ? -14.899 68.382 -32.888 1.00 37.75 93 ALA A C 1
ATOM 700 O O . ALA A 1 93 ? -15.052 69.338 -32.141 1.00 37.75 93 ALA A O 1
ATOM 701 N N . ASP A 1 94 ? -13.711 68.233 -33.507 1.00 43.78 94 ASP A N 1
ATOM 702 C CA . ASP A 1 94 ? -13.312 68.321 -34.952 1.00 43.78 94 ASP A CA 1
ATOM 703 C C . ASP A 1 94 ? -13.048 69.793 -35.410 1.00 43.78 94 ASP A C 1
ATOM 705 O O . ASP A 1 94 ? -13.515 70.706 -34.736 1.00 43.78 94 ASP A O 1
ATOM 709 N N . PRO A 1 95 ? -12.411 70.102 -36.565 1.00 53.28 95 PRO A N 1
ATOM 710 C CA . PRO A 1 95 ? -10.989 69.994 -36.950 1.00 53.28 95 PRO A CA 1
ATOM 711 C C . PRO A 1 95 ? -10.321 71.340 -37.369 1.00 53.28 95 PRO A C 1
ATOM 713 O O . PRO A 1 95 ? -10.987 72.354 -37.534 1.00 53.28 95 PRO A O 1
ATOM 716 N N . ARG A 1 96 ? -9.023 71.257 -37.733 1.00 41.94 96 ARG A N 1
ATOM 717 C CA . ARG A 1 96 ? -8.194 72.195 -38.545 1.00 41.94 96 ARG A CA 1
ATOM 718 C C . ARG A 1 96 ? -7.755 73.512 -37.883 1.00 41.94 96 ARG A C 1
ATOM 720 O O . ARG A 1 96 ? -8.582 74.353 -37.578 1.00 41.94 96 ARG A O 1
ATOM 727 N N . ASP A 1 97 ? -6.442 73.750 -37.840 1.00 45.62 97 ASP A N 1
ATOM 728 C CA . ASP A 1 97 ? -5.831 74.721 -38.760 1.00 45.62 97 ASP A CA 1
ATOM 729 C C . ASP A 1 97 ? -4.314 74.494 -38.880 1.00 45.62 97 ASP A C 1
ATOM 731 O O . ASP A 1 97 ? -3.596 74.311 -37.897 1.00 45.62 97 ASP A O 1
ATOM 735 N N . SER A 1 98 ? -3.848 74.481 -40.119 1.00 45.31 98 SER A N 1
ATOM 736 C CA . SER A 1 98 ? -2.456 74.441 -40.537 1.00 45.31 98 SER A CA 1
ATOM 737 C C . SER A 1 98 ? -2.323 75.536 -41.583 1.00 45.31 98 SER A C 1
ATOM 739 O O . SER A 1 98 ? -2.788 75.364 -42.706 1.00 45.31 98 SER A O 1
ATOM 741 N N . GLY A 1 99 ? -1.689 76.660 -41.242 1.00 47.50 99 GLY A N 1
ATOM 742 C CA . GLY A 1 99 ? -1.555 77.732 -42.221 1.00 47.50 99 GLY A CA 1
ATOM 743 C C . GLY A 1 99 ? -0.983 79.050 -41.719 1.00 47.50 99 GLY A C 1
ATOM 744 O O . GLY A 1 99 ? -1.737 79.993 -41.532 1.00 47.50 99 GLY A O 1
ATOM 745 N N . ARG A 1 100 ? 0.355 79.108 -41.726 1.00 44.00 100 ARG A N 1
ATOM 746 C CA . ARG A 1 100 ? 1.197 80.292 -41.988 1.00 44.00 100 ARG A CA 1
ATOM 747 C C . ARG A 1 100 ? 1.528 81.250 -40.843 1.00 44.00 100 ARG A C 1
ATOM 749 O O . ARG A 1 100 ? 0.619 81.818 -40.213 1.00 44.00 100 ARG A O 1
#

InterPro domains:
  IPR045465 Transcriptional regulator-like domain [PF20109] (6-61)